Protein AF-K1RTI6-F1 (afdb_monomer_lite)

pLDDT: mean 94.56, std 7.01, range [49.0, 98.56]

Radius of gyration: 17.29 Å; chains: 1; bounding box: 41×24×51 Å

Structure (mmCIF, N/CA/C/O backbone):
data_AF-K1RTI6-F1
#
_entry.id   AF-K1RTI6-F1
#
loop_
_atom_site.group_PDB
_atom_site.id
_atom_site.type_symbol
_atom_site.label_atom_id
_atom_site.label_alt_id
_atom_site.label_comp_id
_atom_site.label_asym_id
_atom_site.label_entity_id
_atom_site.label_seq_id
_atom_site.pdbx_PDB_ins_code
_atom_site.Cartn_x
_atom_site.Cartn_y
_atom_site.Cartn_z
_atom_site.occupancy
_atom_site.B_iso_or_equiv
_atom_site.auth_seq_id
_atom_site.auth_comp_id
_atom_site.auth_asym_id
_atom_site.auth_atom_id
_atom_site.pdbx_PDB_model_num
ATOM 1 N N . MET A 1 1 ? 9.726 15.543 -24.883 1.00 49.00 1 MET A N 1
ATOM 2 C CA . MET A 1 1 ? 9.465 14.685 -23.703 1.00 49.00 1 MET A CA 1
ATOM 3 C C . MET A 1 1 ? 8.466 13.610 -24.101 1.00 49.00 1 MET A C 1
ATOM 5 O O . MET A 1 1 ? 7.365 13.947 -24.533 1.00 49.00 1 MET A O 1
ATOM 9 N N . ASN A 1 2 ? 8.889 12.346 -24.058 1.00 64.69 2 ASN A N 1
ATOM 10 C CA . ASN A 1 2 ? 8.279 11.253 -24.824 1.00 64.69 2 ASN A CA 1
ATOM 11 C C . ASN A 1 2 ? 7.209 10.506 -24.010 1.00 64.69 2 ASN A C 1
ATOM 13 O O . ASN A 1 2 ? 7.280 10.466 -22.784 1.00 64.69 2 ASN A O 1
ATOM 17 N N . ARG A 1 3 ? 6.218 9.940 -24.709 1.00 73.12 3 ARG A N 1
ATOM 18 C CA . ARG A 1 3 ? 5.275 8.931 -24.198 1.00 73.12 3 ARG A CA 1
ATOM 19 C C . ARG A 1 3 ? 5.774 7.555 -24.631 1.00 73.12 3 ARG A C 1
ATOM 21 O O . ARG A 1 3 ? 6.259 7.440 -25.756 1.00 73.12 3 ARG A O 1
ATOM 28 N N . LEU A 1 4 ? 5.642 6.538 -23.784 1.00 79.12 4 LEU A N 1
ATOM 29 C CA . LEU A 1 4 ? 5.970 5.157 -24.151 1.00 79.12 4 LEU A CA 1
ATOM 30 C C . LEU A 1 4 ? 4.671 4.386 -24.371 1.00 79.12 4 LEU A C 1
ATOM 32 O O . LEU A 1 4 ? 3.880 4.241 -23.447 1.00 79.12 4 LEU A O 1
ATOM 36 N N . ASN A 1 5 ? 4.454 3.892 -25.586 1.00 84.75 5 ASN A N 1
ATOM 37 C CA . ASN A 1 5 ? 3.358 2.979 -25.895 1.00 84.75 5 ASN A CA 1
ATOM 38 C C . ASN A 1 5 ? 3.977 1.667 -26.383 1.00 84.75 5 ASN A C 1
ATOM 40 O O . ASN A 1 5 ? 4.655 1.670 -27.408 1.00 84.75 5 ASN A O 1
ATOM 44 N N . GLY A 1 6 ? 3.781 0.573 -25.648 1.00 86.81 6 GLY A N 1
ATOM 45 C CA . GLY A 1 6 ? 4.370 -0.731 -25.965 1.00 86.81 6 GLY A CA 1
ATOM 46 C C . GLY A 1 6 ? 5.332 -1.237 -24.890 1.00 86.81 6 GLY A C 1
ATOM 47 O O . GLY A 1 6 ? 5.044 -1.129 -23.701 1.00 86.81 6 GLY A O 1
ATOM 48 N N . LEU A 1 7 ? 6.446 -1.839 -25.307 1.00 87.44 7 LEU A N 1
ATOM 49 C CA . LEU A 1 7 ? 7.409 -2.495 -24.420 1.00 87.44 7 LEU A CA 1
ATOM 50 C C . LEU A 1 7 ? 8.712 -1.689 -24.333 1.00 87.44 7 LEU A C 1
ATOM 52 O O . LEU A 1 7 ? 9.342 -1.406 -25.349 1.00 87.44 7 LEU A O 1
ATOM 56 N N . GLY A 1 8 ? 9.117 -1.332 -23.115 1.00 82.81 8 GLY A N 1
ATOM 57 C CA . GLY A 1 8 ? 10.395 -0.693 -22.814 1.00 82.81 8 GLY A CA 1
ATOM 58 C C . GLY A 1 8 ? 11.227 -1.557 -21.875 1.00 82.81 8 GLY A C 1
ATOM 59 O O . GLY A 1 8 ? 10.794 -1.847 -20.764 1.00 82.81 8 GLY A O 1
ATOM 60 N N . MET A 1 9 ? 12.433 -1.932 -22.294 1.00 82.94 9 MET A N 1
ATOM 61 C CA . MET A 1 9 ? 13.393 -2.669 -21.468 1.00 82.94 9 MET A CA 1
ATOM 62 C C . MET A 1 9 ? 14.680 -1.863 -21.350 1.00 82.94 9 MET A C 1
ATOM 64 O O . MET A 1 9 ? 15.266 -1.486 -22.360 1.00 82.94 9 MET A O 1
ATOM 68 N N . ASN A 1 10 ? 15.113 -1.585 -20.123 1.00 85.00 10 ASN A N 1
ATOM 69 C CA . ASN A 1 10 ? 16.327 -0.821 -19.848 1.00 85.00 10 ASN A CA 1
ATOM 70 C C . ASN A 1 10 ? 17.194 -1.567 -18.829 1.00 85.00 10 ASN A C 1
A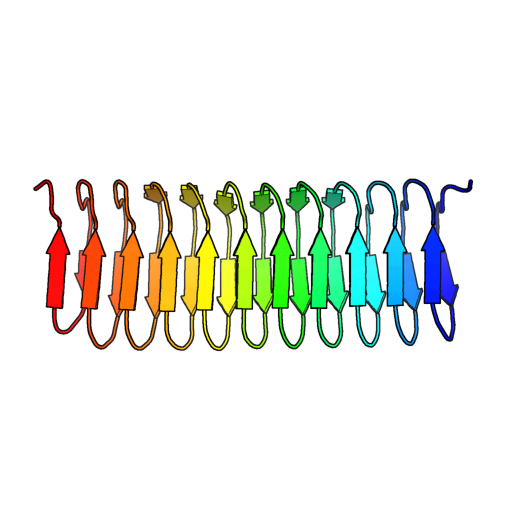TOM 72 O O . ASN A 1 10 ? 16.690 -2.127 -17.863 1.00 85.00 10 ASN A O 1
ATOM 76 N N . ILE A 1 11 ? 18.513 -1.572 -19.016 1.00 77.56 11 ILE A N 1
ATOM 77 C CA . ILE A 1 11 ? 19.415 -2.290 -18.098 1.00 77.56 11 ILE A CA 1
ATOM 78 C C . ILE A 1 11 ? 19.550 -1.540 -16.769 1.00 77.56 11 ILE A C 1
ATOM 80 O O . ILE A 1 11 ? 19.544 -2.155 -15.711 1.00 77.56 11 ILE A O 1
ATOM 84 N N . LEU A 1 12 ? 19.634 -0.209 -16.810 1.00 80.75 12 LEU A N 1
ATOM 85 C CA . LEU A 1 12 ? 19.852 0.611 -15.617 1.00 80.75 12 LEU A CA 1
ATOM 86 C C . LEU A 1 12 ? 18.552 1.267 -15.160 1.00 80.75 12 LEU A C 1
ATOM 88 O O . LEU A 1 12 ? 17.978 0.865 -14.153 1.00 80.75 12 LEU A O 1
ATOM 92 N N . GLY A 1 13 ? 18.041 2.233 -15.918 1.00 80.06 13 GLY A N 1
ATOM 93 C CA . GLY A 1 13 ? 16.796 2.901 -15.571 1.00 80.06 13 GLY A CA 1
ATOM 94 C C . GLY A 1 13 ? 16.027 3.398 -16.781 1.00 80.06 13 GLY A C 1
ATOM 95 O O . GLY A 1 13 ? 16.611 3.681 -17.825 1.00 80.06 13 GLY A O 1
ATOM 96 N N . SER A 1 14 ? 14.708 3.487 -16.636 1.00 82.88 14 SER A N 1
ATOM 97 C CA . SER A 1 14 ? 13.811 4.049 -17.642 1.00 82.88 14 SER A CA 1
ATOM 98 C C . SER A 1 14 ? 13.195 5.333 -17.106 1.00 82.88 14 SER A C 1
ATOM 100 O O . SER A 1 14 ? 12.494 5.291 -16.102 1.00 82.88 14 SER A O 1
ATOM 102 N N . VAL A 1 15 ? 13.430 6.470 -17.765 1.00 84.81 15 VAL A N 1
ATOM 103 C CA . VAL A 1 15 ? 12.794 7.749 -17.410 1.00 84.81 15 VAL A CA 1
ATOM 104 C C . VAL A 1 15 ? 11.894 8.185 -18.559 1.00 84.81 15 VAL A C 1
ATOM 106 O O . VAL A 1 15 ? 12.363 8.490 -19.653 1.00 84.81 15 VAL A O 1
ATOM 109 N N . THR A 1 16 ? 10.586 8.214 -18.321 1.00 82.69 16 THR A N 1
ATOM 110 C CA . THR A 1 16 ? 9.583 8.679 -19.284 1.00 82.69 16 THR A CA 1
ATOM 111 C C . THR A 1 16 ? 8.884 9.902 -18.715 1.00 82.69 16 THR A C 1
ATOM 113 O O . THR A 1 16 ? 8.135 9.802 -17.756 1.00 82.69 16 THR A O 1
ATOM 116 N N . GLY A 1 17 ? 9.102 11.078 -19.304 1.00 78.31 17 GLY A N 1
ATOM 117 C CA . GLY A 1 17 ? 8.576 12.343 -18.766 1.00 78.31 17 GLY A CA 1
ATOM 118 C C . GLY A 1 17 ? 7.059 12.55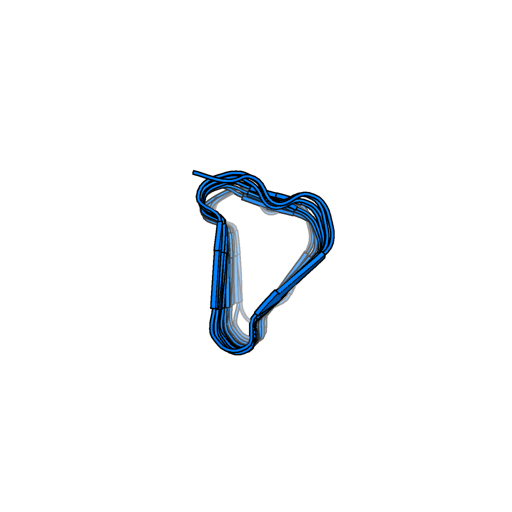3 -18.902 1.00 78.31 17 GLY A C 1
ATOM 119 O O . GLY A 1 17 ? 6.559 13.589 -18.481 1.00 78.31 17 GLY A O 1
ATOM 120 N N . ARG A 1 18 ? 6.324 11.629 -19.531 1.00 87.38 18 ARG A N 1
ATOM 121 C CA . ARG A 1 18 ? 4.860 11.679 -19.690 1.00 87.38 18 ARG A CA 1
ATOM 122 C C . ARG A 1 18 ? 4.250 10.336 -19.289 1.00 87.38 18 ARG A C 1
ATOM 124 O O . ARG A 1 18 ? 4.661 9.758 -18.294 1.00 87.38 18 ARG A O 1
ATOM 131 N N . ASP A 1 19 ? 3.279 9.858 -20.057 1.00 91.38 19 ASP A N 1
ATOM 132 C CA . ASP A 1 19 ? 2.532 8.642 -19.782 1.00 91.38 19 ASP A CA 1
ATOM 133 C C . ASP A 1 19 ? 3.196 7.413 -20.416 1.00 91.38 19 ASP A C 1
ATOM 135 O O . ASP A 1 19 ? 3.790 7.497 -21.501 1.00 91.38 19 ASP A O 1
ATOM 139 N N . VAL A 1 20 ? 3.039 6.272 -19.750 1.00 92.12 20 VAL A N 1
ATOM 140 C CA . VAL A 1 20 ? 3.407 4.945 -20.249 1.00 92.12 20 VAL A CA 1
ATOM 141 C C . VAL A 1 20 ? 2.143 4.104 -20.394 1.00 92.12 20 VAL A C 1
ATOM 143 O O . VAL A 1 20 ? 1.407 3.946 -19.427 1.00 92.12 20 VAL A O 1
ATOM 146 N N . ASN A 1 21 ? 1.906 3.535 -21.574 1.00 94.19 21 ASN A N 1
ATOM 147 C CA . ASN A 1 21 ? 0.874 2.526 -21.811 1.00 94.19 21 ASN A CA 1
ATOM 148 C C . ASN A 1 21 ? 1.539 1.243 -22.324 1.00 94.19 21 ASN A C 1
ATOM 150 O O . ASN A 1 21 ? 1.931 1.168 -23.490 1.00 94.19 21 ASN A O 1
ATOM 154 N N . GLY A 1 22 ? 1.679 0.236 -21.466 1.00 93.94 22 GLY A N 1
ATOM 155 C CA . GLY A 1 22 ? 2.275 -1.049 -21.821 1.00 93.94 22 GLY A CA 1
ATOM 156 C C . GLY A 1 22 ? 3.165 -1.620 -20.724 1.00 93.94 22 GLY A C 1
ATOM 157 O O . GLY A 1 22 ? 2.794 -1.616 -19.552 1.00 93.94 22 GLY A O 1
ATOM 158 N N . VAL A 1 23 ? 4.319 -2.161 -21.111 1.00 93.81 23 VAL A N 1
ATOM 159 C CA . VAL A 1 23 ? 5.236 -2.868 -20.211 1.00 93.81 23 VAL A CA 1
ATOM 160 C C . VAL A 1 23 ? 6.550 -2.112 -20.104 1.00 93.81 23 VAL A C 1
ATOM 162 O O . VAL A 1 23 ? 7.182 -1.823 -21.116 1.00 93.81 23 VAL A O 1
ATOM 165 N N . GLN A 1 24 ? 6.987 -1.826 -18.882 1.00 91.50 24 GLN A N 1
ATOM 166 C CA . GLN A 1 24 ? 8.259 -1.170 -18.613 1.00 91.50 24 GLN A CA 1
ATOM 167 C C . GLN A 1 24 ? 9.073 -1.990 -17.614 1.00 91.50 24 GLN A C 1
ATOM 169 O O . GLN A 1 24 ? 8.621 -2.269 -16.505 1.00 91.50 24 GLN A O 1
ATOM 174 N N . MET A 1 25 ? 10.279 -2.380 -18.015 1.00 92.25 25 MET A N 1
ATOM 175 C CA . MET A 1 25 ? 11.212 -3.134 -17.186 1.00 92.25 25 MET A CA 1
ATOM 176 C C . MET A 1 25 ? 12.541 -2.388 -17.085 1.00 92.25 25 MET A C 1
ATOM 178 O O . MET A 1 25 ? 13.099 -1.975 -18.107 1.00 92.25 25 MET A O 1
ATOM 182 N N . ALA A 1 26 ? 13.062 -2.252 -15.867 1.00 91.38 26 ALA A N 1
ATOM 183 C CA . ALA A 1 26 ? 14.393 -1.716 -15.616 1.00 91.38 26 ALA A CA 1
ATOM 184 C C . ALA A 1 26 ? 15.157 -2.535 -14.575 1.00 91.38 26 ALA A C 1
ATOM 186 O O . ALA A 1 26 ? 14.577 -3.007 -13.600 1.00 91.38 26 ALA A O 1
ATOM 187 N N . GLY A 1 27 ? 16.475 -2.661 -14.743 1.00 86.25 27 GLY A N 1
ATOM 188 C CA . GLY A 1 27 ? 17.312 -3.339 -13.751 1.00 86.25 27 GLY A CA 1
ATOM 189 C C . GLY A 1 27 ? 17.358 -2.614 -12.404 1.00 86.25 27 GLY A C 1
ATOM 190 O O . GLY A 1 27 ? 17.309 -3.272 -11.372 1.00 86.25 27 GLY A O 1
ATOM 191 N N . LEU A 1 28 ? 17.381 -1.276 -12.384 1.00 92.50 28 LEU A N 1
ATOM 192 C CA . LEU A 1 28 ? 17.384 -0.492 -11.142 1.00 92.50 28 LEU A CA 1
ATOM 193 C C . LEU A 1 28 ? 16.057 0.230 -10.920 1.00 92.50 28 LEU A C 1
ATOM 195 O O . LEU A 1 28 ? 15.392 -0.014 -9.916 1.00 92.50 28 LEU A O 1
ATOM 199 N N . SER A 1 29 ? 15.666 1.126 -11.828 1.00 92.88 29 SER A N 1
ATOM 200 C CA . SER A 1 29 ? 14.535 2.021 -11.570 1.00 92.88 29 SER A CA 1
ATOM 201 C C . SER A 1 29 ? 13.724 2.372 -12.808 1.00 92.88 29 SER A C 1
ATOM 203 O O . SER A 1 29 ? 14.277 2.656 -13.870 1.00 92.88 29 SER A O 1
ATOM 205 N N . ASN A 1 30 ? 12.407 2.419 -12.653 1.00 92.19 30 ASN A N 1
ATOM 206 C CA . ASN A 1 30 ? 11.521 3.042 -13.621 1.00 92.19 30 ASN A CA 1
ATOM 207 C C . ASN A 1 30 ? 10.910 4.317 -13.039 1.00 92.19 30 ASN A C 1
ATOM 209 O O . ASN A 1 30 ? 10.372 4.310 -11.934 1.00 92.19 30 ASN A O 1
ATOM 213 N N . MET A 1 31 ? 10.928 5.394 -13.814 1.00 92.94 31 MET A N 1
ATOM 214 C CA . MET A 1 31 ? 10.338 6.679 -13.468 1.00 92.94 31 MET A CA 1
ATOM 215 C C . MET A 1 31 ? 9.431 7.153 -14.602 1.00 92.94 31 MET A C 1
ATOM 217 O O . MET A 1 31 ? 9.878 7.387 -15.727 1.00 92.94 31 MET A O 1
ATOM 221 N N . VAL A 1 32 ? 8.151 7.318 -14.297 1.00 92.69 32 VAL A N 1
ATOM 222 C CA . VAL A 1 32 ? 7.123 7.835 -15.198 1.00 92.69 32 VAL A CA 1
ATOM 223 C C . VAL A 1 32 ? 6.640 9.156 -14.623 1.00 92.69 32 VAL A C 1
ATOM 225 O O . VAL A 1 32 ? 6.019 9.181 -13.571 1.00 92.69 32 VAL A O 1
ATOM 228 N N . GLY A 1 33 ? 6.940 10.271 -15.284 1.00 91.75 33 GLY A N 1
ATOM 229 C CA . GLY A 1 33 ? 6.532 11.601 -14.823 1.00 91.75 33 GLY A CA 1
ATOM 230 C C . GLY A 1 33 ? 5.017 11.827 -14.888 1.00 91.75 33 GLY A C 1
ATOM 231 O O . GLY A 1 33 ? 4.494 12.653 -14.152 1.00 91.75 33 GLY A O 1
ATOM 232 N N . GLY A 1 34 ? 4.314 11.096 -15.758 1.00 93.75 34 GLY A N 1
ATOM 233 C CA . GLY A 1 34 ? 2.858 11.119 -15.881 1.00 93.75 34 GLY A CA 1
ATOM 234 C C . GLY A 1 34 ? 2.195 9.894 -15.257 1.00 93.75 34 GLY A C 1
ATOM 235 O O . GLY A 1 34 ? 2.510 9.498 -14.135 1.00 93.75 34 GLY A O 1
ATOM 236 N N . SER A 1 35 ? 1.240 9.309 -15.984 1.00 94.81 35 SER A N 1
ATOM 237 C CA . SER A 1 35 ? 0.560 8.083 -15.553 1.00 94.81 35 SER A CA 1
ATOM 238 C C . SER A 1 35 ? 1.135 6.841 -16.225 1.00 94.81 35 SER A C 1
ATOM 240 O O . SER A 1 35 ? 1.432 6.846 -17.418 1.00 94.81 35 SER A O 1
ATOM 242 N N . MET A 1 36 ? 1.213 5.750 -15.480 1.00 95.88 36 MET A N 1
ATOM 243 C CA . MET A 1 36 ? 1.555 4.431 -15.984 1.00 95.88 36 MET A CA 1
ATOM 244 C C . MET A 1 36 ? 0.292 3.569 -16.064 1.00 95.88 36 MET A C 1
ATOM 246 O O . MET A 1 36 ? -0.483 3.481 -15.113 1.00 95.88 36 MET A O 1
ATOM 250 N N . ARG A 1 37 ? 0.070 2.942 -17.221 1.00 96.88 37 ARG A N 1
ATOM 251 C CA . ARG A 1 37 ? -1.001 1.976 -17.473 1.00 96.88 37 ARG A CA 1
ATOM 252 C C . ARG A 1 37 ? -0.399 0.688 -18.033 1.00 96.88 37 ARG A C 1
ATOM 254 O O . ARG A 1 37 ? 0.163 0.711 -19.125 1.00 96.88 37 ARG A O 1
ATOM 261 N N . GLY A 1 38 ? -0.527 -0.428 -17.322 1.00 96.69 38 GLY A N 1
ATOM 262 C CA . GLY A 1 38 ? 0.003 -1.733 -17.739 1.00 96.69 38 GLY A CA 1
ATOM 263 C C . GLY A 1 38 ? 0.875 -2.395 -16.671 1.00 96.69 38 GLY A C 1
ATOM 264 O O . GLY A 1 38 ? 0.420 -2.544 -15.542 1.00 96.69 38 GLY A O 1
ATOM 265 N N . MET A 1 39 ? 2.099 -2.821 -17.011 1.00 96.50 39 MET A N 1
ATOM 266 C CA . MET A 1 39 ? 3.016 -3.507 -16.081 1.00 96.50 39 MET A CA 1
ATOM 267 C C . MET A 1 39 ? 4.375 -2.801 -15.926 1.00 96.50 39 MET A C 1
ATOM 269 O O . MET A 1 39 ? 5.024 -2.483 -16.920 1.00 96.50 39 MET A O 1
ATOM 273 N N . GLN A 1 40 ? 4.810 -2.566 -14.685 1.00 95.31 40 GLN A N 1
ATOM 274 C CA . GLN A 1 40 ? 6.089 -1.936 -14.340 1.00 95.31 40 GLN A CA 1
ATOM 275 C C . GLN A 1 40 ? 6.905 -2.874 -13.459 1.00 95.31 40 GLN A C 1
ATOM 277 O O . GLN A 1 40 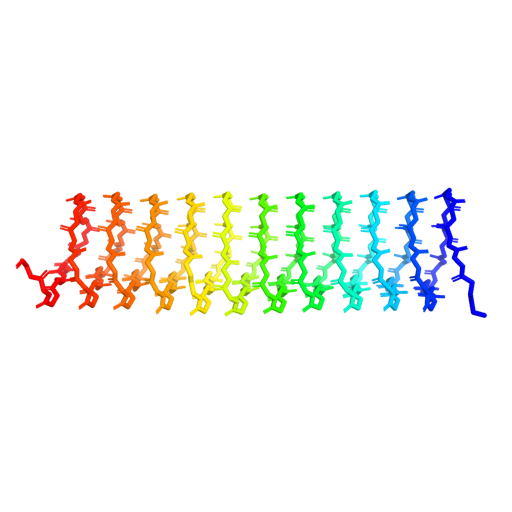? 6.398 -3.352 -12.447 1.00 95.31 40 GLN A O 1
ATOM 282 N N . ILE A 1 41 ? 8.161 -3.131 -13.817 1.00 96.06 41 ILE A N 1
ATOM 283 C CA . ILE A 1 41 ? 9.056 -3.986 -13.031 1.00 96.06 41 ILE A CA 1
ATOM 284 C C . ILE A 1 41 ? 10.413 -3.305 -12.887 1.00 96.06 41 ILE A C 1
ATOM 286 O O . ILE A 1 41 ? 11.065 -3.010 -13.891 1.00 96.06 41 ILE A O 1
ATOM 290 N N . ALA A 1 42 ? 10.850 -3.079 -11.650 1.00 95.50 42 ALA A N 1
ATOM 291 C CA . ALA A 1 42 ? 12.160 -2.516 -11.348 1.00 95.50 42 ALA A CA 1
ATOM 292 C C . ALA A 1 42 ? 12.857 -3.276 -10.220 1.00 95.50 42 ALA A C 1
ATOM 294 O O . ALA A 1 42 ? 12.228 -3.636 -9.225 1.00 95.50 42 ALA A O 1
ATOM 295 N N . GLY A 1 43 ? 14.174 -3.460 -10.337 1.00 92.19 43 GLY A N 1
ATOM 296 C CA . GLY A 1 43 ? 14.966 -4.119 -9.294 1.00 92.19 43 GLY A CA 1
ATOM 297 C C . GLY A 1 43 ? 15.074 -3.327 -7.989 1.00 92.19 43 GLY A C 1
ATOM 298 O O . GLY A 1 43 ? 15.308 -3.923 -6.946 1.00 92.19 43 GLY A O 1
ATOM 299 N N . ILE A 1 44 ? 14.866 -2.007 -8.008 1.00 95.31 44 ILE A N 1
ATOM 300 C CA . ILE A 1 44 ? 14.885 -1.162 -6.807 1.00 95.31 44 ILE A CA 1
ATOM 301 C C . ILE A 1 44 ? 13.583 -0.372 -6.689 1.00 95.31 44 ILE A C 1
ATOM 303 O O . ILE A 1 44 ? 12.842 -0.583 -5.727 1.00 95.31 44 ILE A O 1
ATOM 307 N N . THR A 1 45 ? 13.282 0.520 -7.639 1.00 95.94 45 THR A N 1
ATOM 308 C CA . THR A 1 45 ? 12.141 1.442 -7.500 1.00 95.94 45 THR A CA 1
ATOM 309 C C . THR A 1 45 ? 11.307 1.632 -8.759 1.00 95.94 45 THR A C 1
ATOM 311 O O . THR A 1 45 ? 11.840 1.826 -9.848 1.00 95.94 45 THR A O 1
ATOM 314 N N . ASN A 1 46 ? 9.986 1.670 -8.593 1.00 96.12 46 ASN A N 1
ATOM 315 C CA . ASN A 1 46 ? 9.062 2.208 -9.590 1.00 96.12 46 ASN A CA 1
ATOM 316 C C . ASN A 1 46 ? 8.452 3.507 -9.056 1.00 96.12 46 ASN A C 1
ATOM 318 O O . ASN A 1 46 ? 7.937 3.534 -7.939 1.00 96.12 46 ASN A O 1
ATOM 322 N N . ILE A 1 47 ? 8.490 4.574 -9.850 1.00 96.12 47 ILE A N 1
ATOM 323 C CA . ILE A 1 47 ? 7.946 5.888 -9.497 1.00 96.12 47 ILE A CA 1
ATOM 324 C C . ILE A 1 47 ? 6.986 6.337 -10.596 1.00 96.12 47 ILE A C 1
ATOM 326 O O . ILE A 1 47 ? 7.374 6.411 -11.761 1.00 96.12 47 ILE A O 1
ATOM 330 N N . ASN A 1 48 ? 5.758 6.680 -10.215 1.00 96.69 48 ASN A N 1
ATOM 331 C CA . ASN A 1 48 ? 4.735 7.253 -11.086 1.00 96.69 48 ASN A CA 1
ATOM 332 C C . ASN A 1 48 ? 4.321 8.620 -10.534 1.00 96.69 48 ASN A C 1
ATOM 334 O O . ASN A 1 48 ? 3.838 8.703 -9.409 1.00 96.69 48 ASN A O 1
ATOM 338 N N . GLY A 1 49 ? 4.515 9.687 -11.308 1.00 95.25 49 GLY A N 1
ATOM 339 C CA . GLY A 1 49 ? 4.246 11.061 -10.881 1.00 95.25 49 GLY A CA 1
ATOM 340 C C . GLY A 1 49 ? 2.762 11.335 -10.659 1.00 95.25 49 GLY A C 1
ATOM 341 O O . GLY A 1 49 ? 2.416 12.040 -9.722 1.00 95.25 49 GLY A O 1
ATOM 342 N N . ASN A 1 50 ? 1.894 10.723 -11.472 1.00 96.00 50 ASN A N 1
ATOM 343 C CA . ASN A 1 50 ? 0.445 10.838 -11.333 1.00 96.00 50 ASN A CA 1
ATOM 344 C C . ASN A 1 50 ? -0.152 9.500 -10.887 1.00 96.00 50 ASN A C 1
ATOM 346 O O . ASN A 1 50 ? -0.179 9.184 -9.703 1.00 96.00 50 ASN A O 1
ATOM 350 N N . ASN A 1 51 ? -0.631 8.697 -11.839 1.00 97.00 51 ASN A N 1
ATOM 351 C CA . ASN A 1 51 ? -1.417 7.506 -11.546 1.00 97.00 51 ASN A CA 1
ATOM 352 C C . ASN A 1 51 ? -0.706 6.233 -11.996 1.00 97.00 51 ASN A C 1
ATOM 354 O O . ASN A 1 51 ? 0.018 6.233 -12.990 1.00 97.00 51 ASN A O 1
ATOM 358 N N . LEU A 1 52 ? -0.999 5.136 -11.314 1.00 97.38 52 LEU A N 1
ATOM 359 C CA . LEU A 1 52 ? -0.653 3.778 -11.708 1.00 97.38 52 LEU A CA 1
ATOM 360 C C . LEU A 1 52 ? -1.956 3.009 -11.932 1.00 97.38 52 LEU A C 1
ATOM 362 O O . LEU A 1 52 ? -2.787 2.956 -11.035 1.00 97.38 52 LEU A O 1
ATOM 366 N N . ILE A 1 53 ? -2.143 2.404 -13.104 1.00 97.81 53 ILE A N 1
ATOM 367 C CA . ILE A 1 53 ? -3.263 1.495 -13.381 1.00 97.81 53 ILE A CA 1
ATOM 368 C C . ILE A 1 53 ? -2.704 0.189 -13.946 1.00 97.81 53 ILE A C 1
ATOM 370 O O . ILE A 1 53 ? -2.290 0.137 -15.103 1.00 97.81 53 ILE A O 1
ATOM 374 N N . GLY A 1 54 ? -2.708 -0.875 -13.149 1.00 97.56 54 GLY A N 1
ATOM 375 C CA . GLY A 1 54 ? -2.226 -2.195 -13.552 1.00 97.56 54 GLY A CA 1
ATOM 376 C C . GLY A 1 54 ? -1.345 -2.846 -12.492 1.00 97.56 54 GLY A C 1
ATOM 377 O O . GLY A 1 54 ? -1.744 -2.935 -11.336 1.00 97.56 54 GLY A O 1
ATOM 378 N N . VAL A 1 55 ? -0.176 -3.350 -12.887 1.00 98.00 55 VAL A N 1
ATOM 379 C CA . VAL A 1 55 ? 0.733 -4.103 -12.011 1.00 98.00 55 VAL A CA 1
ATOM 380 C C . VAL A 1 55 ? 2.058 -3.362 -11.860 1.00 98.00 55 VAL A C 1
ATOM 382 O O . VAL A 1 55 ? 2.689 -3.017 -12.855 1.00 98.00 55 VAL A O 1
ATOM 385 N N . SER A 1 56 ? 2.512 -3.152 -10.627 1.00 97.69 56 SER A N 1
ATOM 386 C CA . SER A 1 56 ? 3.833 -2.591 -10.329 1.00 97.69 56 SER A CA 1
ATOM 387 C C . SER A 1 56 ? 4.582 -3.482 -9.347 1.00 97.69 56 SER A C 1
ATOM 389 O O . SER A 1 56 ? 4.076 -3.789 -8.270 1.00 97.69 56 SER A O 1
ATOM 391 N N . VAL A 1 57 ? 5.788 -3.900 -9.727 1.00 97.88 57 VAL A N 1
ATOM 392 C CA . VAL A 1 57 ? 6.674 -4.741 -8.916 1.00 97.88 57 VAL A CA 1
ATOM 393 C C . VAL A 1 57 ? 8.011 -4.035 -8.743 1.00 97.88 57 VAL A C 1
ATOM 395 O O . VAL A 1 57 ? 8.748 -3.843 -9.713 1.00 97.88 57 VAL A O 1
ATOM 398 N N . SER A 1 58 ? 8.324 -3.650 -7.511 1.00 96.94 58 SER A N 1
ATOM 399 C CA . SER A 1 58 ? 9.570 -2.967 -7.154 1.00 96.94 58 SER A CA 1
ATOM 400 C C . SER A 1 58 ? 10.371 -3.825 -6.184 1.00 96.94 58 SER A C 1
ATOM 402 O O . SER A 1 58 ? 9.816 -4.374 -5.235 1.00 96.94 58 SER A O 1
ATOM 404 N N . GLY A 1 59 ? 11.688 -3.921 -6.357 1.00 96.25 59 GLY A N 1
ATOM 405 C CA . GLY A 1 59 ? 12.505 -4.664 -5.394 1.00 96.25 59 GLY A CA 1
ATOM 406 C C . GLY A 1 59 ? 12.478 -4.050 -3.994 1.00 96.25 59 GLY A C 1
ATOM 407 O O . GLY A 1 59 ? 12.391 -4.787 -3.019 1.00 96.25 59 GLY A O 1
ATOM 408 N N . LEU A 1 60 ? 12.468 -2.716 -3.878 1.00 96.88 60 LEU A N 1
ATOM 409 C CA . LEU A 1 60 ? 12.420 -2.014 -2.593 1.00 96.88 60 LEU A CA 1
ATOM 410 C C . LEU A 1 60 ? 11.178 -1.131 -2.446 1.00 96.88 60 LEU A C 1
ATOM 412 O O . LEU A 1 60 ? 10.407 -1.336 -1.512 1.00 96.88 60 LEU A O 1
ATOM 416 N N . VAL A 1 61 ? 10.979 -0.142 -3.324 1.00 97.44 61 VAL A N 1
ATOM 417 C CA . VAL A 1 61 ? 9.962 0.904 -3.100 1.00 97.44 61 VAL A CA 1
ATOM 418 C C . VAL A 1 61 ? 9.157 1.214 -4.358 1.00 97.44 61 VAL A C 1
ATOM 420 O O . VAL A 1 61 ? 9.725 1.525 -5.403 1.00 97.44 61 VAL A O 1
ATOM 423 N N . GLY A 1 62 ? 7.832 1.194 -4.234 1.00 97.25 62 GLY A N 1
ATOM 424 C CA . GLY A 1 62 ? 6.890 1.658 -5.247 1.00 97.25 62 GLY A CA 1
ATOM 425 C C . GLY A 1 62 ? 6.225 2.960 -4.809 1.00 97.25 62 GLY A C 1
ATOM 426 O O . GLY A 1 62 ? 5.639 3.013 -3.730 1.00 97.25 62 GLY A O 1
ATOM 427 N N . ILE A 1 63 ? 6.295 4.003 -5.638 1.00 97.44 63 ILE A N 1
ATOM 428 C CA . ILE A 1 63 ? 5.701 5.318 -5.359 1.00 97.44 63 ILE A CA 1
ATOM 429 C C . ILE A 1 63 ? 4.722 5.685 -6.472 1.00 97.44 63 ILE A C 1
ATOM 431 O O . ILE A 1 63 ? 5.065 5.632 -7.653 1.00 97.44 63 ILE A O 1
ATOM 435 N N . THR A 1 64 ? 3.513 6.091 -6.095 1.00 97.50 64 THR A N 1
ATOM 436 C CA . THR A 1 64 ? 2.510 6.670 -6.995 1.00 97.50 64 THR A CA 1
ATOM 437 C C . THR A 1 64 ? 2.024 7.991 -6.413 1.00 97.50 64 THR A C 1
ATOM 439 O O . THR A 1 64 ? 1.539 8.024 -5.286 1.00 97.50 64 THR A O 1
ATOM 442 N N . GLY A 1 65 ? 2.176 9.084 -7.158 1.00 96.50 65 GLY A N 1
ATOM 443 C CA . GLY A 1 65 ? 1.895 10.432 -6.662 1.00 96.50 65 GLY A CA 1
ATOM 444 C C . GLY A 1 65 ? 0.437 10.642 -6.272 1.00 96.50 65 GLY A C 1
ATOM 445 O O . GLY A 1 65 ? 0.181 11.199 -5.217 1.00 96.50 65 GLY A O 1
ATOM 446 N N . ASN A 1 66 ? -0.503 10.125 -7.064 1.00 96.31 66 ASN A N 1
ATOM 447 C CA . ASN A 1 66 ? -1.931 10.348 -6.863 1.00 96.31 66 ASN A CA 1
ATOM 448 C C . ASN A 1 66 ? -2.638 9.007 -6.610 1.00 96.31 66 ASN A C 1
ATOM 450 O O . ASN A 1 66 ? -2.716 8.532 -5.476 1.00 96.31 66 ASN A O 1
ATOM 454 N N . HIS A 1 67 ? -3.125 8.363 -7.678 1.00 96.56 67 HIS A N 1
ATOM 455 C CA . HIS A 1 67 ? -3.967 7.173 -7.586 1.00 96.56 67 HIS A CA 1
ATOM 456 C C . HIS A 1 67 ? -3.235 5.930 -8.071 1.00 96.56 67 HIS A C 1
ATOM 458 O O . HIS A 1 67 ? -2.826 5.851 -9.231 1.00 96.56 67 HIS A O 1
ATOM 464 N N . ALA A 1 68 ? -3.149 4.926 -7.212 1.00 97.50 68 ALA A N 1
ATOM 465 C CA . ALA A 1 68 ? -2.618 3.622 -7.544 1.00 97.50 68 ALA A CA 1
ATOM 466 C C . ALA A 1 68 ? -3.767 2.606 -7.605 1.00 97.50 68 ALA A C 1
ATOM 468 O O . ALA A 1 68 ? -4.480 2.406 -6.629 1.00 97.50 68 ALA A O 1
ATOM 469 N N . GLN A 1 69 ? -3.994 1.993 -8.765 1.00 97.88 69 GLN A N 1
ATOM 470 C CA . GLN A 1 69 ? -5.086 1.057 -9.002 1.00 97.88 69 GLN A CA 1
ATOM 471 C C . GLN A 1 69 ? -4.569 -0.248 -9.611 1.00 97.88 69 GLN A C 1
ATOM 473 O O . GLN A 1 69 ? -4.032 -0.252 -10.715 1.00 97.88 69 GLN A O 1
ATOM 478 N N . GLY A 1 70 ? -4.791 -1.371 -8.931 1.00 97.75 70 GLY A N 1
ATOM 479 C CA . GLY A 1 70 ? -4.401 -2.702 -9.399 1.00 97.75 70 GLY A CA 1
ATOM 480 C C . GLY A 1 70 ? -3.566 -3.463 -8.374 1.00 97.75 70 GLY A C 1
ATOM 481 O O . GLY A 1 70 ? -4.001 -3.598 -7.236 1.00 97.75 70 GLY A O 1
ATOM 482 N N . VAL A 1 71 ? -2.416 -4.010 -8.772 1.00 98.44 71 VAL A N 1
ATOM 483 C CA . VAL A 1 71 ? -1.543 -4.816 -7.901 1.00 98.44 71 VAL A CA 1
ATOM 484 C C . VAL A 1 71 ? -0.188 -4.138 -7.750 1.00 98.44 71 VAL A C 1
ATOM 486 O O . VAL A 1 71 ? 0.500 -3.896 -8.738 1.00 98.44 71 VAL A O 1
ATOM 489 N N . ILE A 1 72 ? 0.212 -3.856 -6.515 1.00 98.00 72 ILE A N 1
ATOM 490 C CA . ILE A 1 72 ? 1.461 -3.164 -6.200 1.00 98.00 72 ILE A CA 1
ATOM 491 C C . ILE A 1 72 ? 2.224 -4.003 -5.191 1.00 98.00 72 ILE A C 1
ATOM 493 O O . ILE A 1 72 ? 1.715 -4.305 -4.113 1.00 98.00 72 ILE A O 1
ATOM 497 N N . ILE A 1 73 ? 3.436 -4.403 -5.550 1.00 98.06 73 ILE A N 1
ATOM 498 C CA . ILE A 1 73 ? 4.285 -5.251 -4.721 1.00 98.06 73 ILE A CA 1
ATOM 499 C C . ILE A 1 73 ? 5.640 -4.574 -4.586 1.00 98.06 73 ILE A C 1
ATOM 501 O O . ILE A 1 73 ? 6.290 -4.288 -5.592 1.00 98.06 73 ILE A O 1
ATOM 505 N N . SER A 1 74 ? 6.072 -4.350 -3.348 1.00 97.88 74 SER A N 1
ATOM 506 C CA . SER A 1 74 ? 7.391 -3.792 -3.057 1.00 97.88 74 SER A CA 1
ATOM 507 C C . SER A 1 74 ? 8.045 -4.495 -1.878 1.00 97.88 74 SER A C 1
ATOM 509 O O . SER A 1 74 ? 7.390 -4.763 -0.871 1.00 97.88 74 SER A O 1
ATOM 511 N N . GLY A 1 75 ? 9.348 -4.766 -1.971 1.00 96.81 75 GLY A N 1
ATOM 512 C CA . GLY A 1 75 ? 10.077 -5.462 -0.906 1.00 96.81 75 GLY A CA 1
ATOM 513 C C . GLY A 1 75 ? 10.180 -4.682 0.407 1.00 96.81 75 GLY A C 1
ATOM 514 O O . GLY A 1 75 ? 10.315 -5.298 1.456 1.00 96.81 75 GLY A O 1
ATOM 515 N N . LEU A 1 76 ? 10.063 -3.351 0.387 1.00 97.56 76 LEU A N 1
ATOM 516 C CA . LEU A 1 76 ? 10.018 -2.516 1.591 1.00 97.56 76 LEU A CA 1
ATOM 517 C C . LEU A 1 76 ? 8.697 -1.761 1.700 1.00 97.56 76 LEU A C 1
ATOM 519 O O . LEU A 1 76 ? 7.957 -1.985 2.656 1.00 97.56 76 LEU A O 1
ATOM 523 N N . ALA A 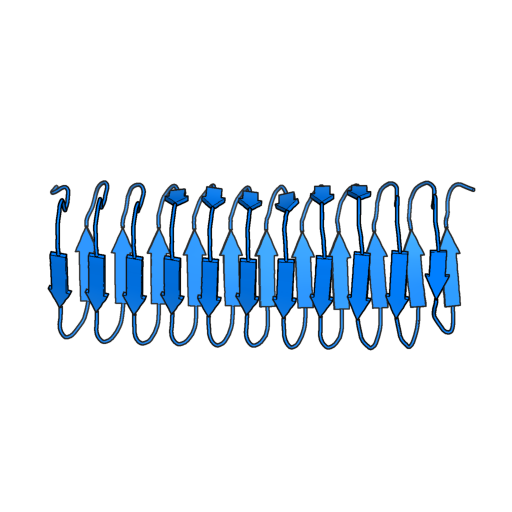1 77 ? 8.392 -0.872 0.755 1.00 97.94 77 ALA A N 1
ATOM 524 C CA . ALA A 1 77 ? 7.279 0.059 0.919 1.00 97.94 77 ALA A CA 1
ATOM 525 C C . ALA A 1 77 ? 6.510 0.341 -0.373 1.00 97.94 77 ALA A C 1
ATOM 527 O O . ALA A 1 77 ? 7.108 0.558 -1.425 1.00 97.94 77 ALA A O 1
ATOM 528 N N . ASN A 1 78 ? 5.185 0.418 -0.261 1.00 97.81 78 ASN A N 1
ATOM 529 C CA . ASN A 1 78 ? 4.321 1.025 -1.272 1.00 97.81 78 ASN A CA 1
ATOM 530 C C . ASN A 1 78 ? 3.766 2.346 -0.739 1.00 97.81 78 ASN A C 1
ATOM 532 O O . ASN A 1 78 ? 3.223 2.380 0.366 1.00 97.81 78 ASN A O 1
ATOM 536 N N . ILE A 1 79 ? 3.882 3.417 -1.519 1.00 97.75 79 ILE A N 1
ATOM 537 C CA . ILE A 1 79 ? 3.431 4.761 -1.149 1.00 97.75 79 ILE A CA 1
ATOM 538 C C . ILE A 1 79 ? 2.506 5.290 -2.247 1.00 97.75 79 ILE A C 1
ATOM 540 O O . ILE A 1 79 ? 2.911 5.380 -3.406 1.00 97.75 79 ILE A O 1
ATOM 544 N N . SER A 1 80 ? 1.279 5.652 -1.873 1.00 97.12 80 SER A N 1
ATOM 545 C CA . SER A 1 80 ? 0.313 6.354 -2.724 1.00 97.12 80 SER A CA 1
ATOM 546 C C . SER A 1 80 ? -0.040 7.696 -2.089 1.00 97.12 80 SER A C 1
ATOM 548 O O . SER A 1 80 ? -0.395 7.720 -0.912 1.00 97.12 80 SER A O 1
ATOM 550 N N . GLY A 1 81 ? 0.050 8.799 -2.833 1.00 96.06 81 GLY A N 1
ATOM 551 C CA . GLY A 1 81 ? -0.260 10.123 -2.279 1.00 96.06 81 GLY A CA 1
ATOM 552 C C . GLY A 1 81 ? -1.746 10.320 -1.987 1.00 96.06 81 GLY A C 1
ATOM 553 O O . GLY A 1 81 ? -2.071 10.736 -0.885 1.00 96.06 81 GLY A O 1
ATOM 554 N N . ASP A 1 82 ? -2.638 9.902 -2.891 1.00 96.44 82 ASP A N 1
ATOM 555 C CA . ASP A 1 82 ? -4.086 10.024 -2.676 1.00 96.44 82 ASP A CA 1
ATOM 556 C C . ASP A 1 82 ? -4.694 8.657 -2.332 1.00 96.44 82 ASP A C 1
ATOM 558 O O . ASP A 1 82 ? -4.846 8.289 -1.165 1.00 96.44 82 ASP A O 1
ATOM 562 N N . TYR A 1 83 ? -5.009 7.863 -3.360 1.00 96.19 83 TYR A N 1
ATOM 563 C CA . TYR A 1 83 ? -5.809 6.651 -3.225 1.00 96.19 83 TYR A CA 1
ATOM 564 C C . TYR A 1 83 ? -5.082 5.412 -3.719 1.00 96.19 83 TYR A C 1
ATOM 566 O O . TYR A 1 83 ? -4.615 5.379 -4.854 1.00 96.19 83 TYR A O 1
ATOM 574 N N . ASN A 1 84 ? -5.115 4.343 -2.929 1.00 97.38 84 ASN A N 1
ATOM 575 C CA . ASN A 1 84 ? -4.639 3.026 -3.345 1.00 97.38 84 ASN A CA 1
ATOM 576 C C . ASN A 1 84 ? -5.813 2.036 -3.420 1.00 97.38 84 ASN A C 1
ATOM 578 O O . ASN A 1 84 ? -6.499 1.793 -2.431 1.00 97.38 84 ASN A O 1
ATOM 582 N N . ARG A 1 85 ? -6.113 1.503 -4.606 1.00 97.81 85 ARG A N 1
ATOM 583 C CA . ARG A 1 85 ? -7.267 0.632 -4.864 1.00 97.81 85 ARG A CA 1
ATOM 584 C C . ARG A 1 85 ? -6.830 -0.680 -5.505 1.00 97.81 85 ARG A C 1
ATOM 586 O O . ARG A 1 85 ? -6.450 -0.707 -6.672 1.00 97.81 85 ARG A O 1
ATOM 593 N N . GLY A 1 86 ? -6.980 -1.787 -4.795 1.00 97.56 86 GLY A N 1
ATOM 594 C CA . GLY A 1 86 ? -6.661 -3.120 -5.296 1.00 97.56 86 GLY A CA 1
ATOM 595 C C . GLY A 1 86 ? -5.861 -3.919 -4.279 1.00 97.56 86 GLY A C 1
ATOM 596 O O . GLY A 1 86 ? -6.257 -3.994 -3.122 1.00 97.56 86 GLY A O 1
ATOM 597 N N . ALA A 1 87 ? -4.776 -4.556 -4.708 1.00 98.25 87 ALA A N 1
ATOM 598 C CA . ALA A 1 87 ? -3.901 -5.331 -3.838 1.00 98.25 87 ALA A CA 1
ATOM 599 C C . ALA A 1 87 ? -2.558 -4.613 -3.645 1.00 98.25 87 ALA A C 1
ATOM 601 O O . ALA A 1 87 ? -1.827 -4.407 -4.611 1.00 98.25 87 ALA A O 1
ATOM 602 N N . SER A 1 88 ? -2.213 -4.267 -2.407 1.00 97.94 88 SER A N 1
ATOM 603 C CA . SER A 1 88 ? -0.941 -3.625 -2.058 1.00 97.94 88 SER A CA 1
ATOM 604 C C . SER A 1 88 ? -0.170 -4.508 -1.084 1.00 97.94 88 SER A C 1
ATOM 606 O O . SER A 1 88 ? -0.628 -4.747 0.030 1.00 97.94 88 SER A O 1
ATOM 608 N N . ILE A 1 89 ? 0.997 -5.001 -1.489 1.00 98.19 89 ILE A N 1
ATOM 609 C CA . ILE A 1 89 ? 1.842 -5.895 -0.690 1.00 98.19 89 ILE A CA 1
ATOM 610 C C . ILE A 1 89 ? 3.196 -5.222 -0.482 1.00 98.19 89 ILE A C 1
ATOM 612 O O . ILE A 1 89 ? 3.997 -5.109 -1.411 1.00 98.19 89 ILE A O 1
ATOM 616 N N . GLY A 1 90 ? 3.437 -4.739 0.731 1.00 97.25 90 GLY A N 1
ATOM 617 C CA . GLY A 1 90 ? 4.703 -4.145 1.143 1.00 97.25 90 GLY A CA 1
ATOM 618 C C . GLY A 1 90 ? 5.439 -5.099 2.071 1.00 97.25 90 GLY A C 1
ATOM 619 O O . GLY A 1 90 ? 4.837 -5.652 2.987 1.00 97.25 90 GLY A O 1
ATOM 620 N N . GLY A 1 91 ? 6.742 -5.298 1.889 1.00 97.00 91 GLY A N 1
ATOM 621 C CA . GLY A 1 91 ? 7.495 -6.122 2.839 1.00 97.00 91 GLY A CA 1
ATOM 622 C C . GLY A 1 91 ? 7.505 -5.521 4.246 1.00 97.00 91 GLY A C 1
ATOM 623 O O . GLY A 1 91 ? 7.420 -6.260 5.219 1.00 97.00 91 GLY A O 1
ATOM 624 N N . LEU A 1 92 ? 7.502 -4.190 4.366 1.00 98.00 92 LEU A N 1
ATOM 625 C CA . LEU A 1 92 ? 7.402 -3.480 5.642 1.00 98.00 92 LEU A CA 1
ATOM 626 C C . LEU A 1 92 ? 6.162 -2.593 5.719 1.00 98.00 92 LEU A C 1
ATOM 628 O O . LEU A 1 92 ? 5.456 -2.654 6.721 1.00 98.00 92 LEU A O 1
ATOM 632 N N . LEU A 1 93 ? 5.901 -1.769 4.699 1.00 98.12 93 LEU A N 1
ATOM 633 C CA . LEU A 1 93 ? 4.919 -0.686 4.785 1.00 98.12 93 LEU A CA 1
ATOM 634 C C . LEU A 1 93 ? 4.005 -0.597 3.558 1.00 98.12 93 LEU A C 1
ATOM 636 O O . LEU A 1 93 ? 4.456 -0.713 2.419 1.00 98.12 93 LEU A O 1
ATOM 640 N N . ASN A 1 94 ? 2.736 -0.270 3.790 1.00 98.06 94 ASN A N 1
ATOM 641 C CA . ASN A 1 94 ? 1.874 0.346 2.780 1.00 98.06 94 ASN A CA 1
ATOM 642 C C . ASN A 1 94 ? 1.333 1.667 3.327 1.00 98.06 94 ASN A C 1
ATOM 644 O O . ASN A 1 94 ? 0.794 1.691 4.432 1.00 98.06 94 ASN A O 1
ATOM 648 N N . ILE A 1 95 ? 1.442 2.742 2.550 1.00 98.00 95 ILE A N 1
ATOM 649 C CA . ILE A 1 95 ? 0.993 4.085 2.927 1.00 98.00 95 ILE A CA 1
ATOM 650 C C . ILE A 1 95 ? 0.074 4.634 1.834 1.00 98.00 95 ILE A C 1
ATOM 652 O O . ILE A 1 95 ? 0.398 4.555 0.649 1.00 98.00 95 ILE A O 1
ATOM 656 N N . SER A 1 96 ? -1.083 5.165 2.221 1.00 97.44 96 SER A N 1
ATOM 657 C CA . SER A 1 96 ? -2.017 5.901 1.353 1.00 97.44 96 SER A CA 1
ATOM 658 C C . SER A 1 96 ? -2.422 7.200 2.049 1.00 97.44 96 SER A C 1
ATOM 660 O O . SER A 1 96 ? -2.796 7.145 3.218 1.00 97.44 96 SER A O 1
ATOM 662 N N . GLY A 1 97 ? -2.299 8.352 1.388 1.00 96.38 97 GLY A N 1
ATOM 663 C CA . GLY A 1 97 ? -2.522 9.650 2.038 1.00 96.38 97 GLY A CA 1
ATOM 664 C C . GLY A 1 97 ? -3.992 9.993 2.280 1.00 96.38 97 GLY A C 1
ATOM 665 O O . GLY A 1 97 ? -4.321 10.429 3.373 1.00 96.38 97 GLY A O 1
ATOM 666 N N . GLU A 1 98 ? -4.882 9.720 1.325 1.00 95.50 98 GLU A N 1
ATOM 667 C CA . GLU A 1 98 ? -6.312 10.068 1.422 1.00 95.50 98 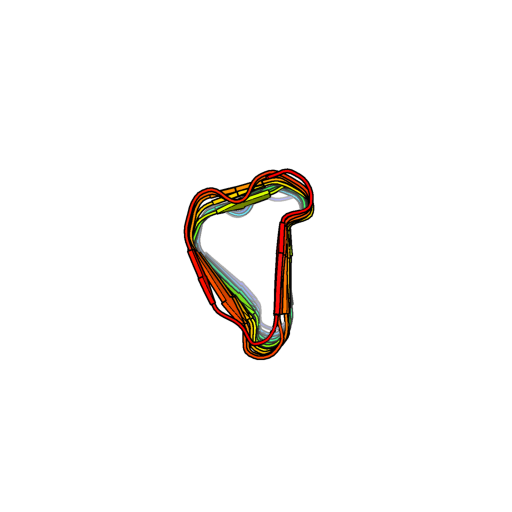GLU A CA 1
ATOM 668 C C . GLU A 1 98 ? -7.191 8.836 1.654 1.00 95.50 98 GLU A C 1
ATOM 670 O O . GLU A 1 98 ? -8.101 8.852 2.472 1.00 95.50 98 GLU A O 1
ATOM 675 N N . GLY A 1 99 ? -6.934 7.719 0.974 1.00 95.81 99 GLY A N 1
ATOM 676 C CA . GLY A 1 99 ? -7.746 6.527 1.201 1.00 95.81 99 GLY A CA 1
ATOM 677 C C . GLY A 1 99 ? -7.216 5.263 0.558 1.00 95.81 99 GLY A C 1
ATOM 678 O O . GLY A 1 99 ? -6.386 5.276 -0.350 1.00 95.81 99 GLY A O 1
ATOM 679 N N . ALA A 1 100 ? -7.730 4.130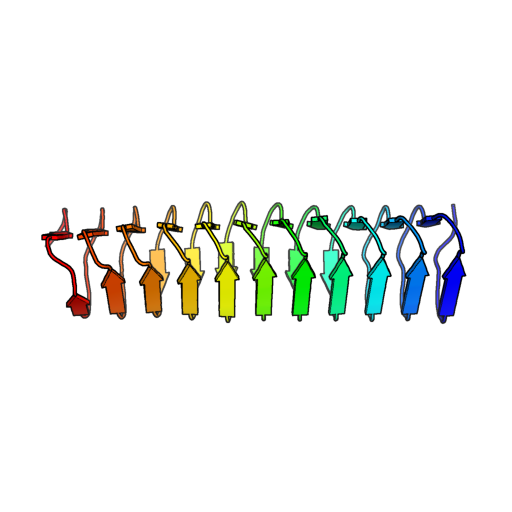 1.009 1.00 97.75 100 ALA A N 1
ATOM 680 C CA . ALA A 1 100 ? -7.325 2.838 0.489 1.00 97.75 100 ALA A CA 1
ATOM 681 C C . ALA A 1 100 ? -8.498 1.865 0.379 1.00 97.75 100 ALA A C 1
ATOM 683 O O . ALA A 1 100 ? -9.469 1.918 1.133 1.00 97.75 100 ALA A O 1
ATOM 684 N N . SER A 1 101 ? -8.440 0.965 -0.598 1.00 98.06 101 SER A N 1
ATOM 685 C CA . SER A 1 101 ? -9.449 -0.077 -0.740 1.00 98.06 101 SER A CA 1
ATOM 686 C C . SER A 1 101 ? -8.908 -1.350 -1.370 1.00 98.06 101 SER A C 1
ATOM 688 O O . SER A 1 101 ? -8.019 -1.301 -2.214 1.00 98.06 101 SER A O 1
ATOM 690 N N . GLY A 1 102 ? -9.501 -2.484 -1.008 1.00 98.19 102 GLY A N 1
ATOM 691 C CA . GLY A 1 102 ? -9.085 -3.808 -1.464 1.00 98.19 102 GLY A CA 1
ATOM 692 C C . GLY A 1 102 ? -8.303 -4.559 -0.389 1.00 98.19 102 GLY A C 1
ATOM 693 O O . GLY A 1 102 ? -8.780 -4.655 0.736 1.00 98.19 102 GLY A O 1
ATOM 694 N N . ILE A 1 103 ? -7.154 -5.142 -0.732 1.00 98.31 103 ILE A N 1
ATOM 695 C CA . ILE A 1 103 ? -6.350 -5.998 0.152 1.00 98.31 103 ILE A CA 1
ATOM 696 C C . ILE A 1 103 ? -4.974 -5.366 0.340 1.00 98.31 103 ILE A C 1
ATOM 698 O O . ILE A 1 103 ? -4.193 -5.270 -0.602 1.00 98.31 103 ILE A O 1
ATOM 702 N N . HIS A 1 104 ? -4.662 -4.940 1.555 1.00 98.44 104 HIS A N 1
ATOM 703 C CA . HIS A 1 104 ? -3.372 -4.355 1.895 1.00 98.44 104 HIS A CA 1
ATOM 704 C C . HIS A 1 104 ? -2.655 -5.263 2.888 1.00 98.44 104 HIS A C 1
ATOM 706 O O . HIS A 1 104 ? -3.190 -5.551 3.956 1.00 98.44 104 HIS A O 1
ATOM 712 N N . PHE A 1 105 ? -1.450 -5.716 2.544 1.00 98.25 105 PHE A N 1
ATOM 713 C CA . PHE A 1 105 ? -0.608 -6.527 3.416 1.00 98.25 105 PHE A CA 1
ATOM 714 C C . PHE A 1 105 ? 0.762 -5.890 3.620 1.00 98.25 105 PHE A C 1
ATOM 716 O O . PHE A 1 105 ? 1.450 -5.595 2.640 1.00 98.25 105 PHE A O 1
ATOM 723 N N . ALA A 1 106 ? 1.167 -5.710 4.874 1.00 97.88 106 ALA A N 1
ATOM 724 C CA . ALA A 1 106 ? 2.475 -5.175 5.227 1.00 97.88 106 ALA A CA 1
ATOM 725 C C . ALA A 1 106 ? 3.134 -5.970 6.355 1.00 97.88 106 ALA A C 1
ATOM 727 O O . ALA A 1 106 ? 2.486 -6.300 7.346 1.00 97.88 106 ALA A O 1
ATOM 728 N N . GLY A 1 107 ? 4.439 -6.233 6.262 1.00 97.19 107 GLY A N 1
ATOM 729 C CA . GLY A 1 107 ? 5.154 -6.937 7.333 1.00 97.19 107 GLY A CA 1
ATOM 730 C C . GLY A 1 107 ? 5.269 -6.143 8.639 1.00 97.19 107 GLY A C 1
ATOM 731 O O . GLY A 1 107 ? 5.377 -6.752 9.696 1.00 97.19 107 GLY A O 1
ATOM 732 N N . LEU A 1 108 ? 5.193 -4.807 8.604 1.00 98.00 108 LEU A N 1
ATOM 733 C CA . LEU A 1 108 ? 5.157 -3.969 9.807 1.00 98.00 108 LEU A CA 1
ATOM 734 C C . LEU A 1 108 ? 3.842 -3.209 9.925 1.00 98.00 108 LEU A C 1
ATOM 736 O O . LEU A 1 108 ? 3.116 -3.422 10.897 1.00 98.00 108 LEU A O 1
ATOM 740 N N . ALA A 1 109 ? 3.537 -2.328 8.966 1.00 98.25 109 ALA A N 1
ATOM 741 C CA . ALA A 1 109 ? 2.388 -1.445 9.102 1.00 98.25 109 ALA A CA 1
ATOM 742 C C . ALA A 1 109 ? 1.656 -1.090 7.806 1.00 98.25 109 ALA A C 1
ATOM 744 O O . ALA A 1 109 ? 2.266 -0.807 6.776 1.00 98.25 109 ALA A O 1
ATOM 745 N N . ASN A 1 110 ? 0.329 -1.026 7.904 1.00 98.06 110 ASN A N 1
ATOM 746 C CA . ASN A 1 110 ? -0.530 -0.389 6.909 1.00 98.06 110 ASN A CA 1
ATOM 747 C C . ASN A 1 110 ? -1.038 0.943 7.462 1.00 98.06 110 ASN A C 1
ATOM 749 O O . ASN A 1 110 ? -1.558 0.987 8.577 1.00 98.06 110 ASN A O 1
ATOM 753 N N . ILE A 1 111 ? -0.916 2.013 6.681 1.00 98.12 111 ILE A N 1
ATOM 754 C CA . ILE A 1 111 ? -1.342 3.362 7.059 1.00 98.12 111 ILE A CA 1
ATOM 755 C C . ILE A 1 111 ? -2.215 3.936 5.940 1.00 98.12 111 ILE A C 1
ATOM 757 O O . ILE A 1 111 ? -1.778 4.031 4.793 1.00 98.12 111 ILE A O 1
ATOM 761 N N . SER A 1 112 ? -3.439 4.328 6.282 1.00 97.88 112 SER A N 1
ATOM 762 C CA . SER A 1 112 ? -4.352 5.092 5.428 1.00 97.88 112 SER A CA 1
ATOM 763 C C . SER A 1 112 ? -4.689 6.397 6.138 1.00 97.88 112 SER A C 1
ATOM 765 O O . SER A 1 112 ? -5.201 6.351 7.255 1.00 97.88 112 SER A O 1
ATOM 767 N N . GLY A 1 113 ? -4.382 7.544 5.531 1.00 97.31 113 GLY A N 1
ATOM 768 C CA . GLY A 1 113 ? -4.657 8.857 6.122 1.00 97.31 113 GLY A CA 1
ATOM 769 C C . GLY A 1 113 ? -6.143 9.218 6.153 1.00 97.31 113 GLY A C 1
ATOM 770 O O . GLY A 1 113 ? -6.554 9.935 7.057 1.00 97.31 113 GLY A O 1
ATOM 771 N N . GLY A 1 114 ? -6.957 8.628 5.275 1.00 97.50 114 GLY A N 1
ATOM 772 C CA . GLY A 1 114 ? -8.417 8.668 5.377 1.00 97.50 114 GLY A CA 1
ATOM 773 C C . GLY A 1 114 ? -9.049 7.290 5.222 1.00 97.50 114 GLY A C 1
ATOM 774 O O . GLY A 1 114 ? -8.517 6.296 5.733 1.00 97.50 114 GLY A O 1
ATOM 775 N N . ASN A 1 115 ? -10.199 7.222 4.552 1.00 97.94 115 ASN A N 1
ATOM 776 C CA . ASN A 1 115 ? -11.075 6.046 4.569 1.00 97.94 115 ASN A CA 1
ATOM 777 C C . ASN A 1 115 ? -10.415 4.765 4.040 1.00 97.94 115 ASN A C 1
ATOM 779 O O . ASN A 1 115 ? -9.770 4.759 2.987 1.00 97.94 115 ASN A O 1
ATOM 783 N N . PHE A 1 116 ? -10.663 3.645 4.723 1.00 98.44 116 PHE A N 1
ATOM 784 C CA . PHE A 1 116 ? -10.209 2.324 4.297 1.00 98.44 116 PHE A CA 1
ATOM 785 C C . PHE A 1 116 ? -11.384 1.372 4.064 1.00 98.44 116 PHE A C 1
ATOM 787 O O . PHE A 1 116 ? -12.184 1.123 4.967 1.00 98.44 116 PHE A O 1
ATOM 794 N N . LYS A 1 117 ? -11.467 0.772 2.870 1.00 98.56 117 LYS A N 1
ATOM 795 C CA . LYS A 1 117 ? -12.504 -0.215 2.530 1.00 98.56 117 LYS A CA 1
ATOM 796 C C . LYS A 1 117 ? -11.929 -1.548 2.055 1.00 98.56 117 LYS A C 1
ATOM 798 O O . LYS A 1 117 ? -11.461 -1.649 0.924 1.00 98.56 117 LYS A O 1
ATOM 803 N N . GLY A 1 118 ? -12.065 -2.606 2.847 1.00 98.31 118 GLY A N 1
ATOM 804 C CA . GLY A 1 118 ? -11.611 -3.950 2.473 1.00 98.31 118 GLY A CA 1
ATOM 805 C C . GLY A 1 118 ? -10.849 -4.643 3.594 1.00 98.31 118 GLY A C 1
ATOM 806 O O . GLY A 1 118 ? -11.289 -4.610 4.734 1.00 98.31 118 GLY A O 1
ATOM 807 N N . PHE A 1 119 ? -9.726 -5.281 3.279 1.00 98.44 119 PHE A N 1
ATOM 808 C CA . PHE A 1 119 ? -8.892 -6.017 4.226 1.00 98.44 119 PHE A CA 1
ATOM 809 C C . PHE A 1 119 ? -7.523 -5.348 4.396 1.00 98.44 119 PHE A C 1
ATOM 811 O O . PHE A 1 119 ? -6.770 -5.223 3.432 1.00 98.44 119 PHE A O 1
ATOM 818 N N . SER A 1 120 ? -7.179 -4.962 5.623 1.00 98.12 120 SER A N 1
ATOM 819 C CA . SER A 1 120 ? -5.840 -4.506 6.008 1.00 98.12 120 SER A CA 1
ATOM 820 C C . SER A 1 120 ? -5.207 -5.528 6.949 1.00 98.12 120 SER A C 1
ATOM 822 O O . SER A 1 120 ? -5.678 -5.701 8.069 1.00 98.12 120 SER A O 1
ATOM 824 N N . GLY A 1 121 ? -4.140 -6.194 6.512 1.00 98.12 121 GLY A N 1
ATOM 825 C CA . GLY A 1 121 ? -3.334 -7.106 7.322 1.00 98.12 121 GLY A CA 1
ATOM 826 C C . GLY A 1 121 ? -1.928 -6.557 7.538 1.00 98.12 121 GLY A C 1
ATOM 827 O O . GLY A 1 121 ? -1.212 -6.299 6.574 1.00 98.12 121 GLY A O 1
ATOM 828 N N . ALA A 1 122 ? -1.513 -6.384 8.785 1.00 97.62 122 ALA A N 1
ATOM 829 C CA . ALA A 1 122 ? -0.190 -5.875 9.117 1.00 97.62 122 ALA A CA 1
ATOM 830 C C . ALA A 1 122 ? 0.510 -6.757 10.151 1.00 97.62 122 ALA A C 1
ATOM 832 O O . ALA A 1 122 ? -0.134 -7.323 11.028 1.00 97.62 122 ALA A O 1
ATOM 833 N N . GLY A 1 123 ? 1.837 -6.856 10.096 1.00 96.75 123 GLY A N 1
ATOM 834 C CA . GLY A 1 123 ? 2.573 -7.621 11.100 1.00 96.75 123 GLY A CA 1
ATOM 835 C C . GLY A 1 123 ? 2.498 -6.996 12.491 1.00 96.75 123 GLY A C 1
ATOM 836 O O . GLY A 1 123 ? 2.361 -7.731 13.456 1.00 96.75 123 GLY A O 1
ATOM 837 N N . LEU A 1 124 ? 2.513 -5.665 12.619 1.00 97.69 124 LEU A N 1
ATOM 838 C CA . LEU A 1 124 ? 2.453 -4.989 13.921 1.00 97.69 124 LEU A CA 1
ATOM 839 C C . LEU A 1 124 ? 1.243 -4.070 14.057 1.00 97.69 124 LEU A C 1
ATOM 841 O O . LEU A 1 124 ? 0.511 -4.180 15.039 1.00 97.69 124 LEU A O 1
ATOM 845 N N . LEU A 1 125 ? 1.045 -3.162 13.101 1.00 97.69 125 LEU A N 1
ATOM 846 C CA . LEU A 1 125 ? 0.121 -2.040 13.255 1.00 97.69 125 LEU A CA 1
ATOM 847 C C . LEU A 1 125 ? -0.698 -1.817 11.992 1.00 97.69 125 LEU A C 1
ATOM 849 O O . LEU A 1 125 ? -0.165 -1.780 10.890 1.00 97.69 125 LEU A O 1
ATOM 853 N N . SER A 1 126 ? -1.987 -1.561 12.142 1.00 97.75 126 SER A N 1
ATOM 854 C CA . SER A 1 126 ? -2.768 -0.967 11.059 1.00 97.75 126 SER A CA 1
ATOM 855 C C . SER A 1 126 ? -3.403 0.317 11.571 1.00 97.75 126 SER A C 1
ATOM 857 O O . SER A 1 126 ? -3.928 0.334 12.683 1.00 97.75 126 SER A O 1
ATOM 859 N N . VAL A 1 127 ? -3.353 1.385 10.779 1.00 98.31 127 VAL A N 1
ATOM 860 C CA . VAL A 1 127 ? -3.856 2.712 11.152 1.00 98.31 127 VAL A CA 1
ATOM 861 C C . VAL A 1 127 ? -4.711 3.272 10.022 1.00 98.31 127 VAL A C 1
ATOM 863 O O . VAL A 1 127 ? -4.274 3.316 8.873 1.00 98.31 127 VAL A O 1
ATOM 866 N N . ILE A 1 128 ? -5.928 3.688 10.362 1.00 98.44 128 ILE A N 1
ATOM 867 C CA . ILE A 1 128 ? -6.911 4.281 9.452 1.00 98.44 128 ILE A CA 1
ATOM 868 C C . ILE A 1 128 ? -7.335 5.623 10.054 1.00 98.44 128 ILE A C 1
ATOM 870 O O . ILE A 1 128 ? -7.842 5.663 11.175 1.00 98.44 128 ILE A O 1
ATOM 874 N N . GLY A 1 129 ? -7.063 6.715 9.342 1.00 97.75 129 GLY A N 1
ATOM 875 C CA . GLY A 1 129 ? -7.249 8.083 9.835 1.00 97.75 129 GLY A CA 1
ATOM 876 C C . GLY A 1 129 ? -8.691 8.593 9.805 1.00 97.75 129 GLY A C 1
ATOM 877 O O . GLY A 1 129 ? -9.008 9.534 10.523 1.00 97.75 129 GLY A O 1
ATOM 878 N N . GLU A 1 130 ? -9.573 7.945 9.047 1.00 98.00 130 GLU A N 1
ATOM 879 C CA . GLU A 1 130 ? -11.013 8.234 9.020 1.00 98.00 130 GLU A CA 1
ATOM 880 C C . GLU A 1 130 ? -11.797 6.936 9.263 1.00 98.00 130 GLU A C 1
ATOM 882 O O . GLU A 1 130 ? -11.548 6.260 10.267 1.00 98.00 130 GLU A O 1
ATOM 887 N N . ASP A 1 131 ? -12.707 6.557 8.364 1.00 98.19 131 ASP A N 1
ATOM 888 C CA . ASP A 1 131 ? -13.618 5.441 8.569 1.00 98.19 131 ASP A CA 1
ATOM 889 C C . ASP A 1 131 ? -13.060 4.124 8.015 1.00 98.19 131 ASP A C 1
ATOM 891 O O . ASP A 1 131 ? -12.491 4.048 6.918 1.00 98.19 131 ASP A O 1
ATOM 895 N N . LEU A 1 132 ? -13.278 3.042 8.763 1.00 98.25 132 LEU A N 1
ATOM 896 C CA . LEU A 1 132 ? -13.028 1.672 8.324 1.00 98.25 132 LEU A CA 1
ATOM 897 C C . LEU A 1 132 ? -14.344 1.016 7.900 1.00 98.25 132 LEU A C 1
ATOM 899 O O . LEU A 1 132 ? -15.263 0.873 8.702 1.00 98.25 132 LEU A O 1
ATOM 903 N N . ASN A 1 133 ? -14.396 0.500 6.674 1.00 98.50 133 ASN A N 1
ATOM 904 C CA . ASN A 1 133 ? -15.429 -0.430 6.222 1.00 98.50 133 ASN A CA 1
ATOM 905 C C . ASN A 1 133 ? -14.792 -1.749 5.763 1.00 98.50 133 ASN A C 1
ATOM 907 O O . ASN A 1 133 ? -14.362 -1.885 4.614 1.00 98.50 133 ASN A O 1
ATOM 911 N N . GLY A 1 134 ? -14.708 -2.726 6.665 1.00 98.12 134 GLY A N 1
ATOM 912 C CA . GLY A 1 134 ? -14.131 -4.033 6.367 1.00 98.12 134 GLY A CA 1
ATOM 913 C C . GLY A 1 134 ? -13.386 -4.648 7.545 1.00 98.12 134 GLY A C 1
ATOM 914 O O . GLY A 1 134 ? -13.877 -4.639 8.669 1.00 98.12 134 GLY A O 1
ATOM 915 N N . MET A 1 135 ? -12.224 -5.238 7.277 1.00 98.31 135 MET A N 1
ATOM 916 C CA . MET A 1 135 ? -11.451 -5.996 8.250 1.00 98.31 135 MET A CA 1
ATOM 917 C C . MET A 1 135 ? -10.055 -5.411 8.445 1.00 98.31 135 MET A C 1
ATOM 919 O O . MET A 1 135 ? -9.343 -5.132 7.481 1.00 98.31 135 MET A O 1
ATOM 923 N N . GLN A 1 136 ? -9.646 -5.300 9.701 1.00 97.62 136 GLN A N 1
ATOM 924 C CA . GLN A 1 136 ? -8.310 -4.887 10.096 1.00 97.62 136 GLN A CA 1
ATOM 925 C C . GLN A 1 136 ? -7.689 -5.961 10.985 1.00 97.62 136 GLN A C 1
ATOM 927 O O . GLN A 1 136 ? -8.282 -6.371 11.981 1.00 97.62 136 GLN A O 1
ATOM 932 N N . MET A 1 137 ? -6.504 -6.432 10.621 1.00 98.12 137 MET A N 1
ATOM 933 C CA . MET A 1 137 ? -5.767 -7.455 11.350 1.00 98.12 137 MET A CA 1
ATOM 934 C C . MET A 1 137 ? -4.342 -6.992 11.602 1.00 98.12 137 MET A C 1
ATOM 936 O O . MET A 1 137 ? -3.634 -6.623 10.666 1.00 98.12 137 MET A O 1
ATOM 940 N N . SER A 1 138 ? -3.900 -7.065 12.851 1.00 97.44 138 SER A N 1
ATOM 941 C CA . SER A 1 138 ? -2.499 -6.844 13.198 1.00 97.44 138 SER A CA 1
ATOM 942 C C . SER A 1 138 ? -2.069 -7.678 14.397 1.00 97.44 138 SER A C 1
ATOM 944 O O . SER A 1 138 ? -2.915 -8.181 15.128 1.00 97.44 138 SER A O 1
ATOM 946 N N . ALA A 1 139 ? -0.766 -7.873 14.620 1.00 96.75 139 ALA A N 1
ATOM 947 C CA . ALA A 1 139 ? -0.335 -8.580 15.829 1.00 96.75 139 ALA A CA 1
ATOM 948 C C . ALA A 1 139 ? -0.432 -7.706 17.085 1.00 96.75 139 ALA A C 1
ATOM 950 O O . ALA A 1 139 ? -0.704 -8.239 18.156 1.00 96.75 139 ALA A O 1
ATOM 951 N N . LEU A 1 140 ? -0.227 -6.386 16.986 1.00 97.44 140 LEU A N 1
ATOM 952 C CA . LEU A 1 140 ? -0.241 -5.503 18.156 1.00 97.44 140 LEU A CA 1
ATOM 953 C C . LEU A 1 140 ? -1.506 -4.661 18.214 1.00 97.44 140 LEU A C 1
ATOM 955 O O . LEU A 1 140 ? -2.343 -4.916 19.078 1.00 97.44 140 LEU A O 1
ATOM 959 N N . THR A 1 141 ? -1.652 -3.683 17.320 1.00 97.69 141 THR A N 1
ATOM 960 C CA . THR A 1 141 ? -2.690 -2.660 17.477 1.00 97.69 141 THR A CA 1
ATOM 961 C C . THR A 1 141 ? -3.348 -2.282 16.161 1.00 97.69 141 THR A C 1
ATOM 963 O O . THR A 1 141 ? -2.686 -1.955 15.172 1.00 97.69 141 THR A O 1
ATOM 966 N N . ASN A 1 142 ? -4.678 -2.241 16.187 1.00 98.06 142 ASN A N 1
ATOM 967 C CA . ASN A 1 142 ? -5.488 -1.637 15.138 1.00 98.06 142 ASN A CA 1
ATOM 968 C C . ASN A 1 142 ? -6.057 -0.306 15.616 1.00 98.06 142 ASN A C 1
ATOM 970 O O . ASN A 1 142 ? -6.647 -0.237 16.693 1.00 98.06 142 ASN A O 1
ATOM 974 N N . ILE A 1 143 ? -5.908 0.735 14.802 1.00 97.88 143 ILE A N 1
ATOM 975 C CA . ILE A 1 143 ? -6.458 2.062 15.078 1.00 97.88 143 ILE A CA 1
ATOM 976 C C . ILE A 1 143 ? -7.344 2.491 13.909 1.00 97.88 143 ILE A C 1
ATOM 978 O O . ILE A 1 143 ? -6.917 2.427 12.754 1.00 97.88 143 ILE A O 1
ATOM 982 N N . THR A 1 144 ? -8.549 2.954 14.227 1.00 98.06 144 THR A N 1
ATOM 983 C CA . THR A 1 144 ? -9.458 3.681 13.334 1.00 98.06 144 THR A CA 1
ATOM 984 C C . THR A 1 144 ? -9.870 4.962 14.046 1.00 98.06 144 THR A C 1
ATOM 986 O O . THR A 1 144 ? -10.480 4.901 15.109 1.00 98.06 144 THR A O 1
ATOM 989 N N . ALA A 1 145 ? -9.501 6.127 13.522 1.00 97.56 145 ALA A N 1
ATOM 990 C CA . ALA A 1 145 ? -9.807 7.389 14.196 1.00 97.56 145 ALA A CA 1
ATOM 991 C C . ALA A 1 145 ? -11.277 7.820 14.018 1.00 97.56 145 ALA A C 1
ATOM 993 O O . ALA A 1 145 ? -11.824 8.450 14.922 1.00 97.56 145 ALA A O 1
ATOM 994 N N . GLY A 1 146 ? -11.920 7.446 12.907 1.00 97.12 146 GLY A N 1
ATOM 995 C CA . GLY A 1 146 ? -13.347 7.649 12.653 1.00 97.12 146 GLY A CA 1
ATOM 996 C C . GLY A 1 146 ? -14.213 6.460 13.075 1.00 97.12 146 GLY A C 1
ATOM 997 O O . GLY A 1 146 ? -13.941 5.787 14.077 1.00 97.12 146 GLY A O 1
ATOM 998 N N . ASP A 1 147 ? -15.267 6.205 12.305 1.00 97.81 147 ASP A N 1
ATOM 999 C CA . ASP A 1 147 ? -16.199 5.107 12.529 1.00 97.81 147 ASP A CA 1
ATOM 1000 C C . ASP A 1 147 ? -15.639 3.783 11.997 1.00 97.81 147 ASP A C 1
ATOM 1002 O O . ASP A 1 147 ? -14.974 3.706 10.965 1.00 97.81 147 ASP A O 1
ATOM 1006 N N . MET A 1 148 ? -15.952 2.689 12.687 1.00 97.56 148 MET A N 1
ATOM 1007 C CA . MET A 1 148 ? -15.598 1.344 12.250 1.00 97.56 148 MET A CA 1
ATOM 1008 C C . MET A 1 148 ? -16.863 0.556 11.941 1.00 97.56 148 MET A C 1
ATOM 1010 O O . MET A 1 148 ? -17.723 0.392 12.798 1.00 97.56 148 MET A O 1
ATOM 1014 N N . THR A 1 149 ? -16.968 0.029 10.724 1.00 98.19 149 THR A N 1
ATOM 1015 C CA . THR A 1 149 ? -17.975 -0.955 10.326 1.00 98.19 149 THR A CA 1
ATOM 1016 C C . THR A 1 149 ? -17.278 -2.225 9.847 1.00 98.19 149 THR A C 1
ATOM 1018 O O . THR A 1 149 ? -16.678 -2.238 8.772 1.00 98.19 149 THR A O 1
ATOM 1021 N N . GLY A 1 150 ? -17.361 -3.305 10.627 1.00 97.56 150 GLY A N 1
ATOM 1022 C CA . GLY A 1 150 ? -16.773 -4.599 10.271 1.00 97.56 150 GLY A CA 1
ATOM 1023 C C . GLY A 1 150 ? -16.032 -5.285 11.416 1.00 97.56 150 GLY A C 1
ATOM 1024 O O . GLY A 1 150 ? -16.624 -5.536 12.463 1.00 97.56 150 GLY A O 1
ATOM 1025 N N . VAL A 1 151 ? -14.775 -5.682 11.198 1.00 98.00 151 VAL A N 1
ATOM 1026 C CA . VAL A 1 151 ? -14.019 -6.515 12.148 1.00 98.00 151 VAL A CA 1
ATOM 1027 C C . VAL A 1 151 ? -12.620 -5.958 12.390 1.00 98.00 151 VAL A C 1
ATOM 1029 O O . VAL A 1 151 ? -11.865 -5.741 11.448 1.00 98.00 151 VAL A O 1
ATOM 1032 N N . GLN A 1 152 ? -12.226 -5.808 13.652 1.00 97.75 152 GLN A N 1
ATOM 1033 C CA . GLN A 1 152 ? -10.835 -5.558 14.032 1.00 97.75 152 GLN A CA 1
ATOM 1034 C C . GLN A 1 152 ? -10.310 -6.707 14.893 1.00 97.75 152 GLN A C 1
ATOM 1036 O O . GLN A 1 152 ? -10.939 -7.084 15.880 1.00 97.75 152 GLN A O 1
ATOM 1041 N N . VAL A 1 153 ? -9.157 -7.261 14.521 1.00 97.94 153 VAL A N 1
ATOM 1042 C CA . VAL A 1 153 ? -8.472 -8.326 15.265 1.00 97.94 153 VAL A CA 1
ATOM 1043 C C . VAL A 1 153 ? -7.037 -7.909 15.542 1.00 97.94 153 VAL A C 1
ATOM 1045 O O . VAL A 1 153 ? -6.268 -7.661 14.611 1.00 97.94 153 VAL A O 1
ATOM 1048 N N . SER A 1 154 ? -6.668 -7.838 16.812 1.00 97.00 154 SER A N 1
ATOM 1049 C CA . SER A 1 154 ? -5.315 -7.513 17.254 1.00 97.00 154 SER A CA 1
ATOM 1050 C C . SER A 1 154 ? -4.905 -8.341 18.466 1.00 97.00 154 SER A C 1
ATOM 1052 O O . SER A 1 154 ? -5.754 -8.869 19.178 1.00 97.00 154 SER A O 1
ATOM 1054 N N . GLY A 1 155 ? -3.601 -8.491 18.704 1.00 94.00 155 GLY A N 1
ATOM 1055 C CA . GLY A 1 155 ? -3.109 -9.172 19.903 1.00 94.00 155 GLY A CA 1
ATOM 1056 C C . GLY A 1 155 ? -3.207 -8.300 21.154 1.00 94.00 155 GLY A C 1
ATOM 1057 O O . GLY A 1 155 ? -3.649 -8.785 22.194 1.00 94.00 155 GLY A O 1
ATOM 1058 N N . LEU A 1 156 ? -2.838 -7.015 21.064 1.00 95.44 156 LEU A N 1
ATOM 1059 C CA . LEU A 1 156 ? -2.879 -6.097 22.206 1.00 95.44 156 LEU A CA 1
ATOM 1060 C C . LEU A 1 156 ? -4.174 -5.295 22.252 1.00 95.44 156 LEU A C 1
ATOM 1062 O O . LEU A 1 156 ? -4.883 -5.362 23.254 1.00 95.44 156 LEU A O 1
ATOM 1066 N N . GLY A 1 157 ? -4.517 -4.554 21.199 1.00 95.25 157 GLY A N 1
ATOM 1067 C CA . GLY A 1 157 ? -5.787 -3.847 21.245 1.00 95.25 157 GLY A CA 1
ATOM 1068 C C . GLY A 1 157 ? -6.272 -3.144 19.993 1.00 95.25 157 GLY A C 1
ATOM 1069 O O . GLY A 1 157 ? -5.523 -2.809 19.076 1.00 95.25 157 GLY A O 1
ATOM 1070 N N . ASN A 1 158 ? -7.580 -2.925 19.983 1.00 97.44 158 ASN A N 1
ATOM 1071 C CA . ASN A 1 158 ? -8.293 -2.216 18.935 1.00 97.44 158 ASN A CA 1
ATOM 1072 C C . ASN A 1 158 ? -8.823 -0.893 19.492 1.00 97.44 158 ASN A C 1
ATOM 1074 O O . ASN A 1 158 ? -9.384 -0.856 20.590 1.00 97.44 158 ASN A O 1
ATOM 1078 N N . VAL A 1 159 ? -8.632 0.189 18.740 1.00 97.56 159 VAL A N 1
ATOM 1079 C CA . VAL A 1 159 ? -9.088 1.532 19.106 1.00 97.56 159 VAL A CA 1
ATOM 1080 C C . VAL A 1 159 ? -9.914 2.112 17.968 1.00 97.56 159 VAL A C 1
ATOM 1082 O O . VAL A 1 159 ? -9.427 2.236 16.843 1.00 97.56 159 VAL A O 1
ATOM 1085 N N . VAL A 1 160 ? -11.147 2.502 18.285 1.00 97.81 160 VAL A N 1
ATOM 1086 C CA . VAL A 1 160 ? -12.073 3.206 17.395 1.00 97.81 160 VAL A CA 1
ATOM 1087 C C . VAL A 1 160 ? -12.427 4.556 18.016 1.00 97.81 160 VAL A C 1
ATOM 1089 O O . VAL A 1 160 ? -12.982 4.616 19.114 1.00 97.81 160 VAL A O 1
ATOM 1092 N N . GLY A 1 161 ? -12.085 5.650 17.335 1.00 96.62 161 GLY A N 1
ATOM 1093 C CA . GLY A 1 161 ? -12.363 7.009 17.809 1.00 96.62 161 GLY A CA 1
ATOM 1094 C C . GLY A 1 161 ? -13.823 7.441 17.629 1.00 96.62 161 GLY A C 1
ATOM 1095 O O . GLY A 1 161 ? -14.331 8.249 18.406 1.00 96.62 161 GLY A O 1
ATOM 1096 N N . GLY A 1 162 ? -14.517 6.874 16.644 1.00 95.50 162 GLY A N 1
ATOM 1097 C CA . GLY A 1 162 ? -15.948 7.043 16.420 1.00 95.50 162 GLY A CA 1
ATOM 1098 C C . GLY A 1 162 ? -16.776 5.887 16.980 1.00 95.50 162 GLY A C 1
ATOM 1099 O O . GLY A 1 162 ? -16.505 5.356 18.063 1.00 95.50 162 GLY A O 1
ATOM 1100 N N . THR A 1 163 ? -17.804 5.506 16.227 1.00 95.94 163 THR A N 1
ATOM 1101 C CA . THR A 1 163 ? -18.699 4.396 16.546 1.00 95.94 163 THR A CA 1
ATOM 1102 C C . THR A 1 163 ? -18.199 3.085 15.965 1.00 95.94 163 THR A C 1
ATOM 1104 O O . THR A 1 163 ? -17.901 2.970 14.778 1.00 95.94 163 THR A O 1
ATOM 1107 N N . ALA A 1 164 ? -18.152 2.057 16.811 1.00 96.44 164 ALA A N 1
ATOM 1108 C CA . ALA A 1 164 ? -17.802 0.700 16.418 1.00 96.44 164 ALA A CA 1
ATOM 1109 C C . ALA A 1 164 ? -19.061 -0.131 16.129 1.00 96.44 164 ALA A C 1
ATOM 1111 O O . ALA A 1 164 ? -19.755 -0.580 17.038 1.00 96.44 164 ALA A O 1
ATOM 1112 N N . ARG A 1 165 ? -19.338 -0.375 14.849 1.00 96.88 165 ARG A N 1
ATOM 1113 C CA . ARG A 1 165 ? -20.406 -1.246 14.345 1.00 96.88 165 ARG A CA 1
ATOM 1114 C C . ARG A 1 165 ? -19.817 -2.559 13.839 1.00 96.88 165 ARG A C 1
ATOM 1116 O O . ARG A 1 165 ? -19.493 -2.705 12.663 1.00 96.88 165 ARG A O 1
ATOM 1123 N N . GLY A 1 166 ? -19.696 -3.537 14.727 1.00 95.25 166 GLY A N 1
ATOM 1124 C CA . GLY A 1 166 ? -19.209 -4.864 14.364 1.00 95.25 166 GLY A CA 1
ATOM 1125 C C . GLY A 1 166 ? -18.461 -5.539 15.501 1.00 95.25 166 GLY A C 1
ATOM 1126 O O . GLY A 1 166 ? -18.878 -5.444 16.652 1.00 95.25 166 GLY A O 1
ATOM 1127 N N . LEU A 1 167 ? -17.376 -6.239 15.177 1.00 96.94 167 LEU A N 1
ATOM 1128 C CA . LEU A 1 167 ? -16.639 -7.076 16.120 1.00 96.94 167 LEU A CA 1
ATOM 1129 C C . LEU A 1 167 ? -15.218 -6.547 16.340 1.00 96.94 167 LEU A C 1
ATOM 1131 O O . LEU A 1 167 ? -14.460 -6.375 15.390 1.00 96.94 167 LEU A O 1
ATOM 1135 N N . GLN A 1 168 ? -14.832 -6.357 17.599 1.00 97.31 168 GLN A N 1
ATOM 1136 C CA . GLN A 1 168 ? -13.441 -6.122 17.987 1.00 97.31 168 GLN A CA 1
ATOM 1137 C C . GLN A 1 168 ? -12.936 -7.309 18.814 1.00 97.31 168 GLN A C 1
ATOM 1139 O O . GLN A 1 168 ? -13.590 -7.721 19.773 1.00 97.31 168 GLN A O 1
ATOM 1144 N N . ILE A 1 169 ? -11.778 -7.860 18.453 1.00 96.94 169 ILE A N 1
ATOM 1145 C CA . ILE A 1 169 ? -11.111 -8.957 19.164 1.00 96.94 169 ILE A CA 1
ATOM 1146 C C . ILE A 1 169 ? -9.680 -8.524 19.471 1.00 96.94 169 ILE A C 1
ATOM 1148 O O . ILE A 1 169 ? -8.895 -8.281 18.558 1.00 96.94 169 ILE A O 1
ATOM 1152 N N . GLY A 1 170 ? -9.343 -8.439 20.750 1.00 96.19 170 GLY A N 1
ATOM 1153 C CA . GLY A 1 170 ? -8.008 -8.119 21.240 1.00 96.19 170 GLY A CA 1
ATOM 1154 C C . GLY A 1 170 ? -7.993 -8.110 22.761 1.00 96.19 170 GLY A C 1
ATOM 1155 O O . GLY A 1 170 ? -9.055 -8.203 23.381 1.00 96.19 170 GLY A O 1
ATOM 1156 N N . ALA A 1 171 ? -6.808 -8.027 23.372 1.00 95.00 171 ALA A N 1
ATOM 1157 C CA . ALA A 1 171 ? -6.711 -7.976 24.832 1.00 95.00 171 ALA A CA 1
ATOM 1158 C C . ALA A 1 171 ? -7.425 -6.739 25.413 1.00 95.00 171 ALA A C 1
ATOM 1160 O O . ALA A 1 171 ? -8.019 -6.819 26.487 1.00 95.00 171 ALA A O 1
ATOM 1161 N N . ALA A 1 172 ? -7.426 -5.624 24.677 1.00 95.88 172 ALA A N 1
ATOM 1162 C CA . ALA A 1 172 ? -8.224 -4.439 24.966 1.00 95.88 172 ALA A CA 1
ATOM 1163 C C . ALA A 1 172 ? -8.961 -3.941 23.713 1.00 95.88 172 ALA A C 1
ATOM 1165 O O . ALA A 1 172 ? -8.366 -3.789 22.651 1.00 95.88 172 ALA A O 1
ATOM 1166 N N . ASN A 1 173 ? -10.249 -3.630 23.845 1.00 96.56 173 ASN A N 1
ATOM 1167 C CA . ASN A 1 173 ? -11.061 -3.041 22.779 1.00 96.56 173 ASN A CA 1
ATOM 1168 C C . ASN A 1 173 ? -11.670 -1.734 23.284 1.00 96.56 173 ASN A C 1
ATOM 1170 O O . ASN A 1 173 ? -12.271 -1.716 24.359 1.00 96.56 173 ASN A O 1
ATOM 1174 N N . MET A 1 174 ? -11.524 -0.656 22.519 1.00 96.00 174 MET A N 1
ATOM 1175 C CA . MET A 1 174 ? -12.018 0.667 22.889 1.00 96.00 174 MET A CA 1
ATOM 1176 C C . MET A 1 174 ? -12.793 1.294 21.731 1.00 96.00 174 MET A C 1
ATOM 1178 O O . MET A 1 174 ? -12.298 1.364 20.609 1.00 96.00 174 MET A O 1
ATOM 1182 N N . ALA A 1 175 ? -13.991 1.794 22.027 1.00 93.69 175 ALA A N 1
ATOM 1183 C CA . ALA A 1 175 ? -14.764 2.665 21.149 1.00 93.69 175 ALA A CA 1
ATOM 1184 C C . ALA A 1 175 ? -15.141 3.926 21.935 1.00 93.69 175 ALA A C 1
ATOM 1186 O O . ALA A 1 175 ? -15.724 3.816 23.014 1.00 93.69 175 ALA A O 1
ATOM 1187 N N . ILE A 1 176 ? -14.768 5.107 21.437 1.00 90.44 176 ILE A N 1
ATOM 1188 C CA . ILE A 1 176 ? -14.949 6.364 22.184 1.00 90.44 176 ILE A CA 1
ATOM 1189 C C . ILE A 1 176 ? -16.397 6.871 22.082 1.00 90.44 176 ILE A C 1
ATOM 1191 O O . ILE A 1 176 ? -16.909 7.443 23.045 1.00 90.44 176 ILE A O 1
ATOM 1195 N N . ARG A 1 177 ? -17.088 6.643 20.955 1.00 76.06 177 ARG A N 1
ATOM 1196 C CA . ARG A 1 177 ? -18.507 7.005 20.781 1.00 76.06 177 ARG A CA 1
ATOM 1197 C C . ARG A 1 177 ? -19.349 5.742 20.591 1.00 76.06 177 ARG A C 1
ATOM 1199 O O . ARG A 1 177 ? -19.486 5.262 19.471 1.00 76.06 177 ARG A O 1
ATOM 1206 N N . ALA A 1 178 ? -19.872 5.198 21.690 1.00 56.09 178 ALA A N 1
ATOM 1207 C CA . ALA A 1 178 ? -20.758 4.027 21.689 1.00 56.09 178 ALA A CA 1
ATOM 1208 C C . ALA A 1 178 ? -22.188 4.373 21.248 1.00 56.09 178 ALA A C 1
ATOM 1210 O O . ALA A 1 178 ? -22.695 5.433 21.683 1.00 56.09 178 ALA A O 1
#

Foldseek 3Di:
DDEAEEEAEEAAEAAALEEYAYEYEYAAEYHHNYEYAYEAYYAAEYEHNAEYHEYYEHAAEYEHAAEYEYAYAHAAEYEHAAEYEEEAHHQAEYEHQHEYEYHYEHAAEYYYLAEYYEEAEYAAEYEHNEEYHYEYYYAAEYEHLYEYAYEYAYAAEYEYNYHYHYYYHYPYYDHNHD

Organism: NCBI:txid408170

Sequence (178 aa):
MNRLNGLGMNILGSVTGRDVNGVQMAGLSNMVGGSMRGMQIAGITNINGNNLIGVSVSGLVGITGNHAQGVIISGLANISGDYNRGASIGGLLNISGEGASGIHFAGLANISGGNFKGFSGAGLLSVIGEDLNGMQMSALTNITAGDMTGVQVSGLGNVVGGTARGLQIGAANMAIRA

Secondary structure (DSSP, 8-state):
---EEEEEEESSEEEESS-EEEEEEESSEEEESS-EEEEEEESSEEEESS-EEEEEEESSEEEESSEEEEEEEESSEEEESSEEEEEEEESSEEEESSEEEEEEEESSEEEESS-EEEEEEESSEEEESS-EEEEEEESSEEEESS-EEEEEE-SSEEEESS-EEEEEESSEEEES--